Protein AF-A0A0Q9VYT4-F1 (afdb_monomer_lite)

Secondary structure (DSSP, 8-state):
-HHHHHHHHHHHHHHHHHHHHS----SSEEEETTEEEE-TTTHHHHHHHHHHHH--

Sequence (56 aa):
MDLLYRILQVLIVVLYLVCYVLGACNDGFYARNGNLVIDLNNLQAQFDCVQQQHRG

Structure (mmCIF, N/CA/C/O backbone):
data_AF-A0A0Q9VYT4-F1
#
_entry.id   AF-A0A0Q9VYT4-F1
#
loop_
_atom_site.group_PDB
_atom_site.id
_atom_site.type_symbol
_atom_site.label_atom_id
_atom_site.label_alt_id
_atom_site.label_comp_id
_atom_site.label_asym_id
_atom_site.label_entity_id
_atom_site.label_seq_id
_atom_site.pdbx_PDB_ins_code
_atom_site.Cartn_x
_atom_site.Cartn_y
_atom_site.Cartn_z
_atom_site.occupancy
_atom_site.B_iso_or_equiv
_atom_site.auth_seq_id
_atom_site.auth_comp_id
_atom_site.auth_asym_id
_atom_site.auth_atom_id
_atom_site.pdbx_PDB_model_num
ATOM 1 N N . MET A 1 1 ? 9.128 2.588 -34.122 1.00 61.31 1 MET A N 1
ATOM 2 C CA . MET A 1 1 ? 8.285 1.650 -33.349 1.00 61.31 1 MET A CA 1
ATOM 3 C C . MET A 1 1 ? 8.848 1.401 -31.948 1.00 61.31 1 MET A C 1
ATOM 5 O O . MET A 1 1 ? 8.068 1.242 -31.022 1.00 61.31 1 MET A O 1
ATOM 9 N N . ASP A 1 2 ? 10.168 1.469 -31.754 1.00 80.94 2 ASP A N 1
ATOM 10 C CA . ASP A 1 2 ? 10.829 1.175 -30.471 1.00 80.94 2 ASP A CA 1
ATOM 11 C C . ASP A 1 2 ? 10.631 2.215 -29.360 1.00 80.94 2 ASP A C 1
ATOM 13 O O . ASP A 1 2 ? 10.473 1.849 -28.197 1.00 80.94 2 ASP A O 1
ATOM 17 N N . LEU A 1 3 ? 10.618 3.513 -29.689 1.00 85.44 3 LEU A N 1
ATOM 18 C CA . LEU A 1 3 ? 10.522 4.567 -28.670 1.00 85.44 3 LEU A CA 1
ATOM 19 C C . LEU A 1 3 ? 9.142 4.596 -27.998 1.00 85.44 3 LEU A C 1
ATOM 21 O O . LEU A 1 3 ? 9.051 4.627 -26.775 1.00 85.44 3 LEU A O 1
ATOM 25 N N . LEU A 1 4 ? 8.071 4.522 -28.794 1.00 87.44 4 LEU A N 1
ATOM 26 C CA . LEU A 1 4 ? 6.695 4.495 -28.290 1.00 87.44 4 LEU A CA 1
ATOM 27 C C . LEU A 1 4 ? 6.445 3.259 -27.415 1.00 87.44 4 LEU A C 1
ATOM 29 O O . LEU A 1 4 ? 5.837 3.366 -26.354 1.00 87.44 4 LEU A O 1
ATOM 33 N N . TYR A 1 5 ? 6.969 2.102 -27.828 1.00 90.50 5 TYR A N 1
ATOM 34 C CA . TYR A 1 5 ? 6.860 0.858 -27.072 1.00 90.50 5 TYR A CA 1
ATOM 35 C C . TYR A 1 5 ? 7.596 0.929 -25.725 1.00 90.50 5 TYR A C 1
ATOM 37 O O . TYR A 1 5 ? 7.041 0.537 -24.701 1.00 90.50 5 TYR A O 1
ATOM 45 N N . ARG A 1 6 ? 8.807 1.506 -25.689 1.00 91.38 6 ARG A N 1
ATOM 46 C CA . ARG A 1 6 ? 9.546 1.717 -24.433 1.00 91.38 6 ARG A CA 1
ATOM 47 C C . ARG A 1 6 ? 8.837 2.688 -23.490 1.00 91.38 6 ARG A C 1
ATOM 49 O O . ARG A 1 6 ? 8.772 2.417 -22.296 1.00 91.38 6 ARG A O 1
ATOM 56 N N . ILE A 1 7 ? 8.274 3.779 -24.012 1.00 92.56 7 ILE A N 1
ATOM 57 C CA . ILE A 1 7 ? 7.484 4.728 -23.211 1.00 92.56 7 ILE A CA 1
ATOM 58 C C . ILE A 1 7 ? 6.260 4.025 -22.611 1.00 92.56 7 ILE A C 1
ATOM 60 O O . ILE A 1 7 ? 5.988 4.179 -21.423 1.00 92.56 7 ILE A O 1
ATOM 64 N N . LEU A 1 8 ? 5.562 3.204 -23.401 1.00 93.88 8 LEU A N 1
ATOM 65 C CA . LEU A 1 8 ? 4.397 2.453 -22.936 1.00 93.88 8 LEU A CA 1
ATOM 66 C C . LEU A 1 8 ? 4.762 1.452 -21.828 1.00 93.88 8 LEU A C 1
ATOM 68 O O . LEU A 1 8 ? 4.060 1.369 -20.823 1.00 93.88 8 LEU A O 1
ATOM 72 N N . GLN A 1 9 ? 5.879 0.732 -21.971 1.00 92.69 9 GLN A N 1
ATOM 73 C CA . GLN A 1 9 ? 6.363 -0.193 -20.941 1.00 92.69 9 GLN A CA 1
ATOM 74 C C . GLN A 1 9 ? 6.688 0.523 -19.627 1.00 92.69 9 GLN A C 1
ATOM 76 O O . GLN A 1 9 ? 6.275 0.065 -18.564 1.00 92.69 9 GLN A O 1
ATOM 81 N N . VAL A 1 10 ? 7.384 1.662 -19.693 1.00 91.75 10 VAL A N 1
ATOM 82 C CA . VAL A 1 10 ? 7.702 2.462 -18.501 1.00 91.75 10 VAL A CA 1
ATOM 83 C C . VAL A 1 10 ? 6.421 2.960 -17.833 1.00 91.75 10 VAL A C 1
ATOM 85 O O . VAL A 1 10 ? 6.287 2.844 -16.618 1.00 91.75 10 VAL A O 1
ATOM 88 N N . LEU A 1 11 ? 5.451 3.443 -18.614 1.00 92.00 11 LEU A N 1
ATOM 89 C CA . LEU A 1 11 ? 4.170 3.919 -18.094 1.00 92.00 11 LEU A CA 1
ATOM 90 C C . LEU A 1 11 ? 3.408 2.816 -17.341 1.00 92.00 11 LEU A C 1
ATOM 92 O O . LEU A 1 11 ? 2.910 3.062 -16.246 1.00 92.00 11 LEU A O 1
ATOM 96 N N . ILE A 1 12 ? 3.353 1.601 -17.896 1.00 91.62 12 ILE A N 1
ATOM 97 C CA . ILE A 1 12 ? 2.682 0.450 -17.270 1.00 91.62 12 ILE A CA 1
ATOM 98 C C . ILE A 1 12 ? 3.355 0.075 -15.947 1.00 91.62 12 ILE A C 1
ATOM 100 O O . ILE A 1 12 ? 2.666 -0.144 -14.954 1.00 91.62 12 ILE A O 1
ATOM 104 N N . VAL A 1 13 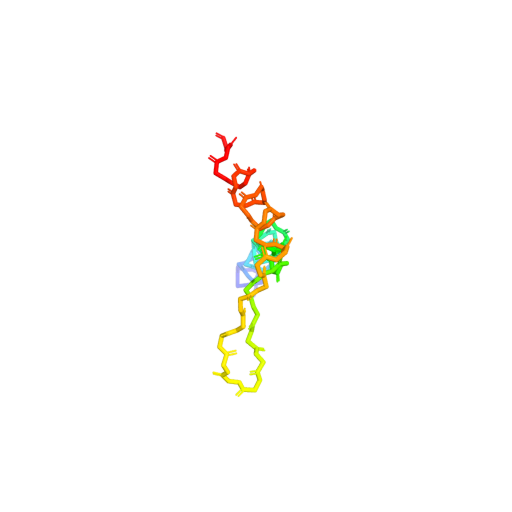? 4.690 0.029 -15.912 1.00 89.38 13 VAL A N 1
ATOM 105 C CA . VAL A 1 13 ? 5.441 -0.303 -14.690 1.00 89.38 13 VAL A CA 1
ATOM 106 C C . VAL A 1 13 ? 5.228 0.758 -13.612 1.00 89.38 13 VAL A C 1
ATOM 108 O O . VAL A 1 13 ? 5.007 0.415 -12.452 1.00 89.38 13 VAL A O 1
ATOM 111 N N . VAL A 1 14 ? 5.235 2.040 -13.985 1.00 86.75 14 VAL A N 1
ATOM 112 C CA . VAL A 1 14 ? 4.971 3.141 -13.051 1.00 86.75 14 VAL A CA 1
ATOM 113 C C . VAL A 1 14 ? 3.543 3.068 -12.517 1.00 86.75 14 VAL A C 1
ATOM 115 O O . VAL A 1 14 ? 3.359 3.122 -11.308 1.00 86.75 14 VAL A O 1
ATOM 118 N N . LEU A 1 15 ? 2.539 2.881 -13.377 1.00 82.75 15 LEU A N 1
ATOM 119 C CA . LEU A 1 15 ? 1.143 2.723 -12.954 1.00 82.75 15 LEU A CA 1
ATOM 120 C C . LEU A 1 15 ? 0.959 1.525 -12.020 1.00 82.75 15 LEU A C 1
ATOM 122 O O . LEU A 1 15 ? 0.277 1.647 -11.009 1.00 82.75 15 LEU A O 1
ATOM 126 N N . TYR A 1 16 ? 1.597 0.393 -12.317 1.00 81.31 16 TYR A N 1
ATOM 127 C CA . TYR A 1 16 ? 1.539 -0.793 -11.467 1.00 81.31 16 TYR A CA 1
ATOM 128 C C . TYR A 1 16 ? 2.152 -0.535 -10.086 1.00 81.31 16 TYR A C 1
ATOM 130 O O . TYR A 1 16 ? 1.535 -0.855 -9.076 1.00 81.31 16 TYR A O 1
ATOM 138 N N . LEU A 1 17 ? 3.333 0.091 -10.027 1.00 74.06 17 LEU A N 1
ATOM 139 C CA . LEU A 1 17 ? 3.993 0.442 -8.766 1.00 74.06 17 LEU A CA 1
ATOM 140 C C . LEU A 1 17 ? 3.188 1.465 -7.964 1.00 74.06 17 LEU A C 1
ATOM 142 O O . LEU A 1 17 ? 3.024 1.302 -6.761 1.00 74.06 17 LEU A O 1
ATOM 146 N N . VAL A 1 18 ? 2.647 2.485 -8.628 1.00 71.19 18 VAL A N 1
ATOM 147 C CA . VAL A 1 18 ? 1.777 3.495 -8.017 1.00 71.19 18 VAL A CA 1
ATOM 148 C C . VAL A 1 18 ? 0.537 2.815 -7.444 1.00 71.19 18 VAL A C 1
ATOM 150 O O . VAL A 1 18 ? 0.272 2.975 -6.265 1.00 71.19 18 VAL A O 1
ATOM 153 N N . CYS A 1 19 ? -0.175 1.987 -8.206 1.00 66.00 19 CYS A N 1
ATOM 154 C CA . CYS A 1 19 ? -1.355 1.276 -7.709 1.00 66.00 19 CYS A CA 1
ATOM 155 C C . CYS A 1 19 ? -1.044 0.229 -6.630 1.00 66.00 19 CYS A C 1
ATOM 157 O O . CYS A 1 19 ? -1.909 -0.046 -5.808 1.00 66.00 19 CYS A O 1
ATOM 159 N N . TYR A 1 20 ? 0.156 -0.353 -6.621 1.00 66.19 20 TYR A N 1
ATOM 160 C CA . TYR A 1 20 ? 0.581 -1.304 -5.592 1.00 66.19 20 TYR A CA 1
ATOM 161 C C . TYR A 1 20 ? 0.963 -0.599 -4.284 1.00 66.19 20 TYR A C 1
ATOM 163 O O . TYR A 1 20 ? 0.596 -1.055 -3.210 1.00 66.19 20 TYR A O 1
ATOM 171 N N . VAL A 1 21 ? 1.667 0.533 -4.367 1.00 62.94 21 VAL A N 1
ATOM 172 C CA . VAL A 1 21 ? 2.096 1.321 -3.197 1.00 62.94 21 VAL A CA 1
ATOM 173 C C . VAL A 1 21 ? 0.962 2.191 -2.648 1.00 62.94 21 VAL A C 1
ATOM 175 O O . VAL A 1 21 ? 0.867 2.403 -1.444 1.00 62.94 21 VAL A O 1
ATOM 178 N N . LEU A 1 22 ? 0.087 2.700 -3.517 1.00 58.22 22 LEU A N 1
ATOM 179 C CA . LEU A 1 22 ? -1.145 3.399 -3.132 1.00 58.22 22 LEU A CA 1
ATOM 180 C C . LEU A 1 22 ? -2.321 2.448 -2.933 1.00 58.22 22 LEU A C 1
ATOM 182 O O . LEU A 1 22 ? -3.409 2.904 -2.587 1.00 58.22 22 LEU A O 1
ATOM 186 N N . GLY A 1 23 ? -2.121 1.153 -3.159 1.00 53.81 23 GLY A N 1
ATOM 187 C CA . GLY A 1 23 ? -3.103 0.143 -2.839 1.00 53.81 23 GLY A CA 1
ATOM 188 C C . GLY A 1 23 ? -3.054 -0.132 -1.342 1.00 53.81 23 GLY A C 1
ATOM 189 O O . GLY A 1 23 ? -2.066 -0.639 -0.841 1.00 53.81 23 GLY A O 1
ATOM 190 N N . ALA A 1 24 ? -4.060 0.133 -0.536 1.00 58.41 24 ALA A N 1
ATOM 191 C CA . ALA A 1 24 ? -5.173 1.050 -0.619 1.00 58.41 24 ALA A CA 1
ATOM 192 C C . ALA A 1 24 ? -5.555 1.168 0.853 1.00 58.41 24 ALA A C 1
ATOM 194 O O . ALA A 1 24 ? -5.962 0.167 1.441 1.00 58.41 24 ALA A O 1
ATOM 195 N N . CYS A 1 25 ? -5.408 2.338 1.475 1.00 58.03 25 CYS A N 1
ATOM 196 C CA . CYS A 1 25 ? -6.022 2.572 2.782 1.00 58.03 25 CYS A CA 1
ATOM 197 C C . CYS A 1 25 ? -7.540 2.657 2.558 1.00 58.03 25 CYS A C 1
ATOM 199 O O . CYS A 1 25 ? -8.125 3.733 2.592 1.00 58.03 25 CYS A O 1
ATOM 201 N N . ASN A 1 26 ? -8.157 1.534 2.196 1.00 56.41 26 ASN A N 1
ATOM 202 C CA . ASN A 1 26 ? -9.550 1.398 1.774 1.00 56.41 26 ASN A CA 1
ATOM 203 C C . ASN A 1 26 ? -10.403 0.769 2.879 1.00 56.41 26 ASN A C 1
ATOM 205 O O . ASN A 1 26 ? -11.622 0.668 2.755 1.00 56.41 26 ASN A O 1
ATOM 209 N N . ASP A 1 27 ? -9.751 0.378 3.971 1.00 62.12 27 ASP A N 1
ATOM 210 C CA . ASP A 1 27 ? -10.327 -0.228 5.162 1.00 62.12 27 ASP A CA 1
ATOM 211 C C . ASP A 1 27 ? -11.085 0.792 6.021 1.00 62.12 27 ASP A C 1
ATOM 213 O O . ASP A 1 27 ? -10.995 0.784 7.232 1.00 62.12 27 ASP A O 1
ATOM 217 N N . GLY A 1 28 ? -11.864 1.691 5.423 1.00 59.31 28 GLY A N 1
ATOM 218 C CA . GLY A 1 28 ? -12.723 2.581 6.210 1.00 59.31 28 GLY A CA 1
ATOM 219 C C . GLY A 1 28 ? -13.416 3.693 5.435 1.00 59.31 28 GLY A C 1
ATOM 220 O O . GLY A 1 28 ? -14.422 4.206 5.910 1.00 59.31 28 GLY A O 1
ATOM 221 N N . PHE A 1 29 ? -12.976 3.993 4.210 1.00 68.88 29 PHE A N 1
ATOM 222 C CA . PHE A 1 29 ? -13.663 4.896 3.284 1.00 68.88 29 PHE A CA 1
ATOM 223 C C . PHE A 1 29 ? -13.950 4.127 2.003 1.00 68.88 29 PHE A C 1
ATOM 225 O O . PHE A 1 29 ? -13.045 3.885 1.212 1.00 68.88 29 PHE A O 1
ATOM 232 N N . TYR A 1 30 ? -15.205 3.745 1.788 1.00 73.00 30 TYR A N 1
ATOM 233 C CA . TYR A 1 30 ? -15.610 3.078 0.555 1.00 73.00 30 TYR A CA 1
ATOM 234 C C . TYR A 1 30 ? -16.901 3.675 0.011 1.00 73.00 30 TYR A C 1
ATOM 236 O O . TYR A 1 30 ? -17.773 4.124 0.752 1.00 73.00 30 TYR A O 1
ATOM 244 N N . ALA A 1 31 ? -17.032 3.691 -1.313 1.00 74.75 31 ALA A N 1
ATOM 245 C CA . ALA A 1 31 ? -18.257 4.123 -1.965 1.00 74.75 31 ALA A CA 1
ATOM 246 C C . ALA A 1 31 ? -19.219 2.931 -2.067 1.00 74.75 31 ALA A C 1
ATOM 248 O O . ALA A 1 31 ? -18.916 1.939 -2.730 1.00 74.75 31 ALA A O 1
ATOM 249 N N . ARG A 1 32 ? -20.392 3.023 -1.435 1.00 76.62 32 ARG A N 1
ATOM 250 C CA . ARG A 1 32 ? -21.472 2.038 -1.582 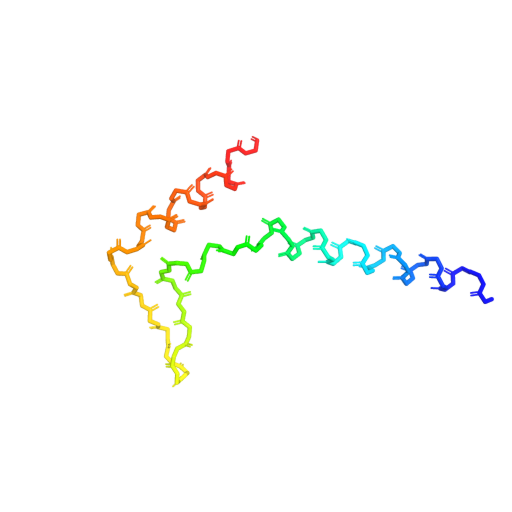1.00 76.62 32 ARG A CA 1
ATOM 251 C C . ARG A 1 32 ? -22.711 2.739 -2.115 1.00 76.62 32 ARG A C 1
ATOM 253 O O . ARG A 1 32 ? -23.226 3.657 -1.486 1.00 76.62 32 ARG A O 1
ATOM 260 N N . ASN A 1 33 ? -23.188 2.304 -3.281 1.00 79.62 33 ASN A N 1
ATOM 261 C CA . ASN A 1 33 ? -24.358 2.879 -3.957 1.00 79.62 33 ASN A CA 1
ATOM 262 C C . ASN A 1 33 ? -24.262 4.404 -4.174 1.00 79.62 33 ASN A C 1
ATOM 264 O O . ASN A 1 33 ? -25.246 5.117 -4.007 1.00 79.62 33 ASN A O 1
ATOM 268 N N . GLY A 1 34 ? -23.071 4.912 -4.509 1.00 79.50 34 GLY A N 1
ATOM 269 C CA . GLY A 1 34 ? -22.842 6.346 -4.728 1.00 79.50 34 GLY A CA 1
ATOM 270 C C . GLY A 1 34 ? -22.719 7.183 -3.451 1.00 79.50 34 GLY A C 1
ATOM 271 O O . GLY A 1 34 ? -22.432 8.371 -3.546 1.00 79.50 34 GLY A O 1
ATOM 272 N N . ASN A 1 35 ? -22.867 6.573 -2.271 1.00 83.12 35 ASN A N 1
ATOM 273 C CA . ASN A 1 35 ? -22.609 7.222 -0.993 1.00 83.12 35 ASN A CA 1
ATOM 274 C C . ASN A 1 35 ? -21.222 6.862 -0.469 1.00 83.12 35 ASN A C 1
ATOM 276 O O . ASN A 1 35 ? -20.811 5.701 -0.512 1.00 83.12 35 ASN A O 1
ATOM 280 N N . LEU A 1 36 ? -20.534 7.859 0.083 1.00 81.31 36 LEU A N 1
ATOM 281 C CA . LEU A 1 36 ? -19.335 7.643 0.878 1.00 81.31 36 LEU A CA 1
ATOM 282 C C . LEU A 1 36 ? -19.741 7.009 2.213 1.00 81.31 36 LEU A C 1
ATOM 284 O O . LEU A 1 36 ? -20.470 7.615 2.997 1.00 81.31 36 LEU A O 1
ATOM 288 N N . VAL A 1 37 ? -19.284 5.786 2.453 1.00 80.56 37 VAL A N 1
ATOM 289 C CA . VAL A 1 37 ? -19.444 5.084 3.724 1.00 80.56 37 VAL A CA 1
ATOM 290 C C . VAL A 1 37 ? -18.145 5.199 4.504 1.00 80.56 37 VAL A C 1
ATOM 292 O O . VAL A 1 37 ? -17.067 4.954 3.961 1.00 80.56 37 VAL A O 1
ATOM 295 N N . ILE A 1 38 ? -18.285 5.585 5.772 1.00 78.88 38 ILE A N 1
ATOM 296 C CA . ILE A 1 38 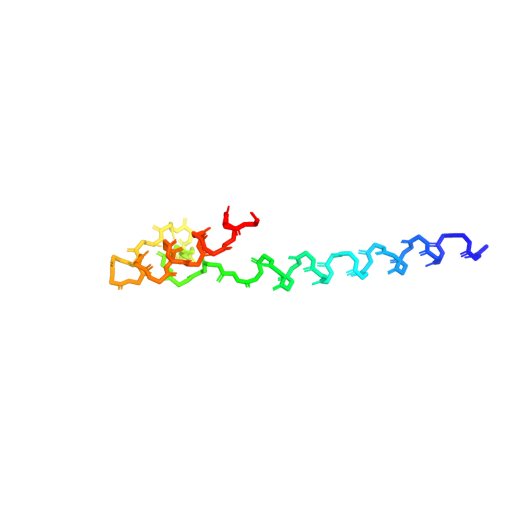? -17.189 5.734 6.724 1.00 78.88 38 ILE A CA 1
ATOM 297 C C . ILE A 1 38 ? -17.348 4.650 7.793 1.00 78.88 38 ILE A C 1
ATOM 299 O O . ILE A 1 38 ? -18.295 4.702 8.579 1.00 78.88 38 ILE A O 1
ATOM 303 N N . ASP A 1 39 ? -16.452 3.667 7.818 1.00 77.31 39 ASP A N 1
ATOM 304 C CA . ASP A 1 39 ? -16.427 2.629 8.851 1.00 77.31 39 ASP A CA 1
ATOM 305 C C . ASP A 1 39 ? -15.546 3.063 10.027 1.00 77.31 39 ASP A C 1
ATOM 307 O O . ASP A 1 39 ? -14.321 2.945 10.000 1.00 77.31 39 ASP A O 1
ATOM 311 N N . LEU A 1 40 ? -16.200 3.561 11.080 1.00 72.56 40 LEU A N 1
ATOM 312 C CA . LEU A 1 40 ? -15.570 4.087 12.294 1.00 72.56 40 LEU A CA 1
ATOM 313 C C . LEU A 1 40 ? -14.704 3.056 13.036 1.00 72.56 40 LEU A C 1
ATOM 315 O O . LEU A 1 40 ? -13.745 3.449 13.696 1.00 72.56 40 LEU A O 1
ATOM 319 N N . ASN A 1 41 ? -15.009 1.759 12.921 1.00 71.44 41 ASN A N 1
ATOM 320 C CA . ASN A 1 41 ? -14.230 0.704 13.577 1.00 71.44 41 ASN A CA 1
ATOM 321 C C . ASN A 1 41 ? -12.907 0.433 12.861 1.00 71.44 41 ASN A C 1
ATOM 323 O O . ASN A 1 41 ? -11.970 -0.088 13.460 1.00 71.44 41 ASN A O 1
ATOM 327 N N . ASN A 1 42 ? -12.844 0.795 11.584 1.00 67.44 42 ASN A N 1
ATOM 328 C CA . ASN A 1 42 ? -11.737 0.482 10.699 1.00 67.44 42 ASN A CA 1
ATOM 329 C C . ASN A 1 42 ? -10.944 1.756 10.311 1.00 67.44 42 ASN A C 1
ATOM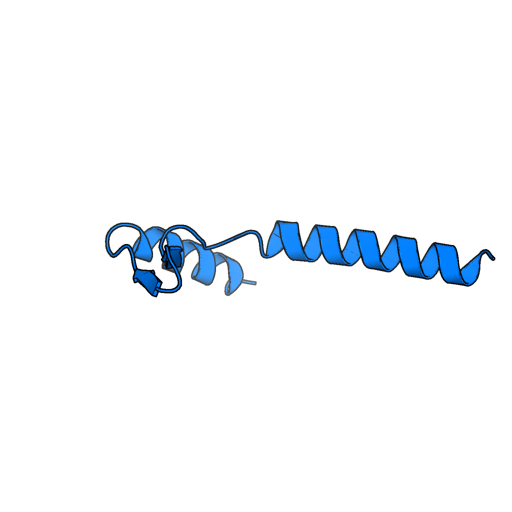 331 O O . ASN A 1 42 ? -9.822 1.688 9.811 1.00 67.44 42 ASN A O 1
ATOM 335 N N . LEU A 1 43 ? -11.440 2.935 10.726 1.00 70.81 43 LEU A N 1
ATOM 336 C CA . LEU A 1 43 ? -10.722 4.215 10.688 1.00 70.81 43 LEU A CA 1
ATOM 337 C C . LEU A 1 43 ? -9.330 4.151 11.314 1.00 70.81 43 LEU A C 1
ATOM 339 O O . LEU A 1 43 ? -8.436 4.840 10.844 1.00 70.81 43 LEU A O 1
ATOM 343 N N . GLN A 1 44 ? -9.130 3.366 12.373 1.00 68.69 44 GLN A N 1
ATOM 344 C CA . GLN A 1 44 ? -7.827 3.267 13.032 1.00 68.69 44 GLN A CA 1
ATOM 345 C C . GLN A 1 44 ? -6.799 2.578 12.122 1.00 68.69 44 GLN A C 1
ATOM 347 O O . GLN A 1 44 ? -5.723 3.126 11.910 1.00 68.69 44 GLN A O 1
ATOM 352 N N . ALA A 1 45 ? -7.181 1.473 11.472 1.00 68.75 45 ALA A N 1
ATOM 353 C CA . ALA A 1 45 ? -6.368 0.820 10.444 1.00 68.75 45 ALA A CA 1
ATOM 354 C C . ALA A 1 45 ? -6.128 1.743 9.2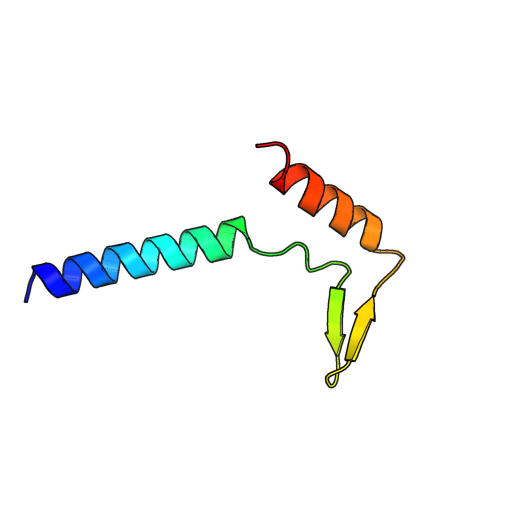38 1.00 68.75 45 ALA A C 1
ATOM 356 O O . ALA A 1 45 ? -5.050 1.747 8.644 1.00 68.75 45 ALA A O 1
ATOM 357 N N . GLN A 1 46 ? -7.108 2.585 8.909 1.00 69.44 46 GLN A N 1
ATOM 358 C CA . GLN A 1 46 ? -6.986 3.566 7.841 1.00 69.44 46 GLN A CA 1
ATOM 359 C C . GLN A 1 46 ? -6.033 4.717 8.191 1.00 69.44 46 GLN A C 1
ATOM 361 O O . GLN A 1 46 ? -5.205 5.092 7.363 1.00 69.44 46 GLN A O 1
ATOM 366 N N . PHE A 1 47 ? -6.100 5.244 9.416 1.00 71.94 47 PHE A N 1
ATOM 367 C CA . PHE A 1 47 ? -5.157 6.235 9.927 1.00 71.94 47 PHE A CA 1
ATOM 368 C C . PHE A 1 47 ? -3.753 5.650 10.048 1.00 71.94 47 PHE A C 1
ATOM 370 O O . PHE A 1 47 ? -2.817 6.322 9.636 1.00 71.94 47 PHE A O 1
ATOM 377 N N . ASP A 1 48 ? -3.593 4.416 10.526 1.00 71.94 48 ASP A N 1
ATOM 378 C CA . ASP A 1 48 ? -2.297 3.733 10.607 1.00 71.94 48 ASP A CA 1
ATOM 379 C C . ASP A 1 48 ? -1.685 3.508 9.220 1.00 71.94 48 ASP A C 1
ATOM 381 O O . ASP A 1 48 ? -0.493 3.742 9.021 1.00 71.94 48 ASP A O 1
ATOM 385 N N . CYS A 1 49 ? -2.508 3.133 8.238 1.00 71.75 49 CYS A N 1
ATOM 386 C CA . CYS A 1 49 ? -2.100 2.984 6.844 1.00 71.75 49 CYS A CA 1
ATOM 387 C C . CYS A 1 49 ? -1.657 4.326 6.236 1.00 71.75 49 CYS A C 1
ATOM 389 O O . CYS A 1 49 ? -0.556 4.425 5.692 1.00 71.75 49 CYS A O 1
ATOM 391 N N . VAL A 1 50 ? -2.448 5.393 6.406 1.00 69.31 50 VAL A N 1
ATOM 392 C CA . VAL A 1 50 ? -2.074 6.750 5.967 1.00 69.31 50 VAL A CA 1
ATOM 393 C C . VAL A 1 50 ? -0.816 7.221 6.698 1.00 69.31 50 VAL A C 1
ATOM 395 O O . VAL A 1 50 ? 0.068 7.820 6.093 1.00 69.31 50 VAL A O 1
ATOM 398 N N . GLN A 1 51 ? -0.685 6.923 7.990 1.00 68.88 51 GLN A N 1
ATOM 399 C CA . GLN A 1 51 ? 0.474 7.306 8.785 1.00 68.88 51 GLN A CA 1
ATOM 400 C C . GLN A 1 51 ? 1.736 6.546 8.351 1.00 68.88 51 GLN A C 1
ATOM 402 O O . GLN A 1 51 ? 2.806 7.145 8.326 1.00 68.88 51 GLN A O 1
ATOM 407 N N . GLN A 1 52 ? 1.636 5.275 7.952 1.00 67.94 52 GLN A N 1
ATOM 408 C CA . GLN A 1 52 ? 2.733 4.535 7.317 1.00 67.94 52 GLN A CA 1
ATOM 409 C C . GLN A 1 52 ? 3.097 5.110 5.946 1.00 67.94 52 GLN A C 1
ATOM 411 O O . GLN A 1 52 ? 4.278 5.224 5.635 1.00 67.94 52 GLN A O 1
ATOM 416 N N . GLN A 1 53 ? 2.109 5.544 5.163 1.00 63.75 53 GLN A N 1
ATOM 417 C CA . GLN A 1 53 ? 2.332 6.210 3.878 1.00 63.75 53 GLN A CA 1
ATOM 418 C C . GLN A 1 53 ? 3.006 7.585 4.030 1.00 63.75 53 GLN A C 1
ATOM 420 O O . GLN A 1 53 ? 3.813 7.975 3.191 1.00 63.75 53 GLN A O 1
ATOM 425 N N . HIS A 1 54 ? 2.692 8.313 5.107 1.00 64.56 54 HIS A N 1
ATOM 426 C CA . HIS A 1 54 ? 3.275 9.618 5.430 1.00 64.56 54 HIS A CA 1
ATOM 427 C C . HIS A 1 54 ? 4.607 9.540 6.192 1.00 64.56 54 HIS A C 1
ATOM 429 O O . HIS A 1 54 ? 5.313 10.543 6.258 1.00 64.56 54 HIS A O 1
ATOM 435 N N . ARG A 1 55 ? 4.970 8.383 6.763 1.00 58.75 55 ARG A N 1
ATOM 436 C CA . ARG A 1 55 ? 6.251 8.146 7.460 1.00 58.75 55 ARG A CA 1
ATOM 437 C C . ARG A 1 55 ? 7.415 7.820 6.508 1.00 58.75 55 ARG A C 1
ATOM 439 O O . ARG A 1 55 ? 8.344 7.128 6.916 1.00 58.75 55 ARG A O 1
ATOM 446 N N . GLY A 1 56 ? 7.349 8.310 5.268 1.00 49.03 56 GLY A N 1
ATOM 447 C CA . GLY A 1 56 ? 8.463 8.261 4.314 1.00 49.03 56 GLY A CA 1
ATOM 448 C C . GLY A 1 56 ? 9.765 8.800 4.895 1.00 49.03 56 GLY A C 1
ATOM 449 O O . GLY A 1 56 ? 9.706 9.794 5.654 1.00 49.03 56 GLY A O 1
#

Radius of gyration: 16.51 Å; chains: 1; bounding box: 35×11×47 Å

Organism: 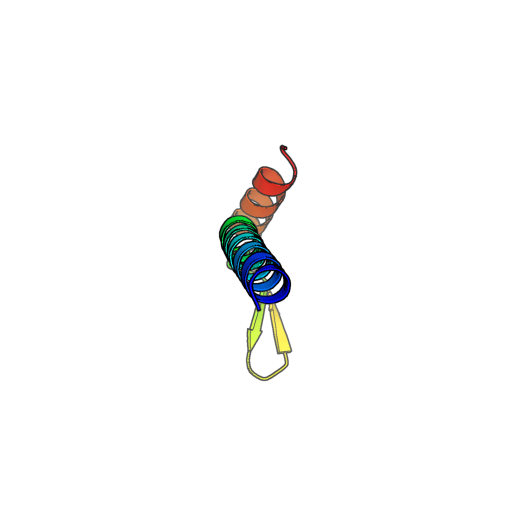Drosophila virilis (NCBI:txid7244)

Foldseek 3Di:
DPPVVVVVVVVVVVVVVCCVLPVDLPQAWDQDPNDTGGDPVRVVVSVVSVVVVVVD

pLDDT: mean 73.91, std 11.45, range [49.03, 93.88]